Protein AF-A0AAP3A721-F1 (afdb_monomer_lite)

Secondary structure (DSSP, 8-state):
---EEE-SSTT-EEEPPPP--HHHHHHHHHHHHHHHHHHHHHTT------S-SSSSSPPP--------B-TTS-B-

InterPro domains:
  IPR008146 Glutamine synthetase, catalytic domain [PF00120] (2-76)
  IPR008146 Glutamine synthetase, catalytic domain [PS51987] (1-76)
  IPR014746 Glutamine synthetase/guanido kinase, catalytic domain [SSF55931] (2-76)
  IPR027303 Glutamine synthetase, glycine-rich site [PS00181] (52-67)

Foldseek 3Di:
DPDWDDDQWDVDIDDDDDDDDPVVVVVVVVVCVVVVQVVQVVVVHGDDQAQPPDPVTHGHDDDDDDFDADPVGDTD

Organism: Escherichia coli (NCBI:txid562)

Sequence (76 aa):
MDTLIHESGAAQMEINFLHGDAIDLADQVFLFKRTMREAAHRHGIYATFMAKPMSDEPGSAMHIHQSLEDVNGHNL

Radius of gyration: 15.25 Å; chains: 1; bounding box: 35×26×39 Å

pLDDT: mean 94.58, std 4.86, range [65.38, 98.19]

Structure (mmCIF, N/CA/C/O backbone):
data_AF-A0AAP3A721-F1
#
_entry.id   AF-A0AAP3A721-F1
#
loop_
_atom_site.group_PDB
_atom_site.id
_atom_site.type_symbol
_atom_site.label_atom_id
_atom_site.label_alt_id
_atom_site.label_comp_id
_atom_site.label_asym_id
_atom_site.label_entity_id
_atom_site.label_seq_id
_atom_site.pdbx_PDB_ins_code
_atom_site.Cartn_x
_atom_site.Cartn_y
_atom_site.Cartn_z
_atom_site.occupancy
_atom_site.B_iso_or_equiv
_atom_site.auth_seq_id
_atom_site.auth_comp_id
_atom_site.auth_asym_id
_atom_site.auth_atom_id
_atom_site.pdbx_PDB_model_num
ATOM 1 N N . MET A 1 1 ? 10.366 -3.153 3.144 1.00 65.38 1 MET A N 1
ATOM 2 C CA . MET A 1 1 ? 9.578 -2.180 3.927 1.00 65.38 1 MET A CA 1
ATOM 3 C C . MET A 1 1 ? 10.550 -1.210 4.538 1.00 65.38 1 MET A C 1
ATOM 5 O O . MET A 1 1 ? 11.595 -1.664 4.987 1.00 65.38 1 MET A O 1
ATOM 9 N N . ASP A 1 2 ? 10.228 0.072 4.475 1.00 74.62 2 ASP A N 1
ATOM 10 C CA . ASP A 1 2 ? 11.137 1.142 4.885 1.00 74.62 2 ASP A CA 1
ATOM 11 C C . ASP A 1 2 ? 10.782 1.639 6.290 1.00 74.62 2 ASP A C 1
ATOM 13 O O . ASP A 1 2 ? 11.522 1.414 7.246 1.00 74.62 2 ASP A O 1
ATOM 17 N N . THR A 1 3 ? 9.566 2.169 6.450 1.00 83.06 3 THR A N 1
ATOM 18 C CA . THR A 1 3 ? 9.153 2.822 7.699 1.00 83.06 3 THR A CA 1
ATOM 19 C C . THR A 1 3 ? 7.738 2.420 8.105 1.00 83.06 3 THR A C 1
ATOM 21 O O . THR A 1 3 ? 6.879 2.195 7.250 1.00 83.06 3 THR A O 1
ATOM 24 N N . LEU A 1 4 ? 7.511 2.348 9.420 1.00 87.06 4 LEU A N 1
ATOM 25 C CA . LEU A 1 4 ? 6.201 2.267 10.067 1.00 87.06 4 LEU A CA 1
ATOM 26 C C . LEU A 1 4 ? 6.032 3.515 10.941 1.00 87.06 4 LEU A C 1
ATOM 28 O O . LEU A 1 4 ? 6.857 3.750 11.825 1.00 87.06 4 LEU A O 1
ATOM 32 N N . ILE A 1 5 ? 4.986 4.302 10.697 1.00 92.88 5 ILE A N 1
ATOM 33 C CA . ILE A 1 5 ? 4.772 5.603 11.348 1.00 92.88 5 ILE A CA 1
ATOM 34 C C . ILE A 1 5 ? 3.341 5.673 11.892 1.00 92.88 5 ILE A C 1
ATOM 36 O O . ILE A 1 5 ? 2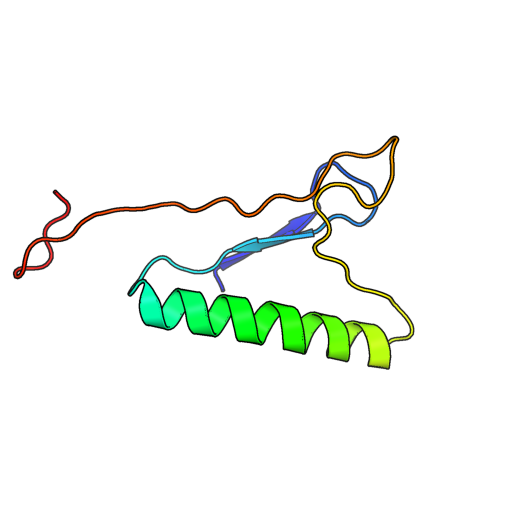.421 5.132 11.283 1.00 92.88 5 ILE A O 1
ATOM 40 N N . HIS A 1 6 ? 3.159 6.306 13.055 1.00 91.38 6 HIS A N 1
ATOM 41 C CA . HIS A 1 6 ? 1.832 6.685 13.544 1.00 91.38 6 HIS A CA 1
ATOM 42 C C . HIS A 1 6 ? 1.424 8.016 12.911 1.00 91.38 6 HIS A C 1
ATOM 44 O O . HIS A 1 6 ? 2.144 9.006 13.034 1.00 91.38 6 HIS A O 1
ATOM 50 N N . GLU A 1 7 ? 0.261 8.035 12.274 1.00 93.62 7 GLU A N 1
ATOM 51 C CA . GLU A 1 7 ? -0.267 9.187 11.546 1.00 93.62 7 GLU A CA 1
ATOM 52 C C . GLU A 1 7 ? -1.079 10.129 12.447 1.00 93.62 7 GLU A C 1
ATOM 54 O O . GLU A 1 7 ? -1.120 9.991 13.670 1.00 93.62 7 GLU A O 1
ATOM 59 N N . SER A 1 8 ? -1.708 11.140 11.847 1.00 91.06 8 SER A N 1
ATOM 60 C CA . SER A 1 8 ? -2.457 12.162 12.592 1.00 91.06 8 SER A CA 1
ATOM 61 C C . SER A 1 8 ? -3.759 11.651 13.224 1.00 91.06 8 SER A C 1
ATOM 63 O O . SER A 1 8 ? -4.222 12.244 14.194 1.00 91.06 8 SER A O 1
ATOM 65 N N . GLY A 1 9 ? -4.376 10.599 12.673 1.00 89.19 9 GLY A N 1
ATOM 66 C CA . GLY A 1 9 ? -5.627 10.041 13.190 1.00 89.19 9 GLY A CA 1
ATOM 67 C C . GLY A 1 9 ? -5.436 9.025 14.313 1.00 89.19 9 GLY A C 1
ATOM 68 O O . GLY A 1 9 ? -4.398 8.369 14.426 1.00 89.19 9 GLY A O 1
ATOM 69 N N . ALA A 1 10 ? -6.470 8.854 15.137 1.00 89.88 10 ALA A N 1
ATOM 70 C CA . ALA A 1 10 ? -6.463 7.867 16.214 1.00 89.88 10 ALA A CA 1
ATOM 71 C C . ALA A 1 10 ? -6.190 6.439 15.695 1.00 89.88 10 ALA A C 1
ATOM 73 O O . ALA A 1 10 ? -6.946 5.903 14.882 1.00 89.88 10 ALA A O 1
ATOM 74 N N . ALA A 1 11 ? -5.116 5.812 16.194 1.00 91.75 11 ALA A N 1
ATOM 75 C CA . ALA A 1 11 ? -4.662 4.474 15.792 1.00 91.75 11 ALA A CA 1
ATOM 76 C C . ALA A 1 11 ? -4.404 4.317 14.277 1.00 91.75 11 ALA A C 1
ATOM 78 O O . ALA A 1 11 ? -4.435 3.204 13.743 1.00 91.75 11 ALA A O 1
ATOM 79 N N . GLN A 1 12 ? -4.145 5.425 13.581 1.00 96.19 12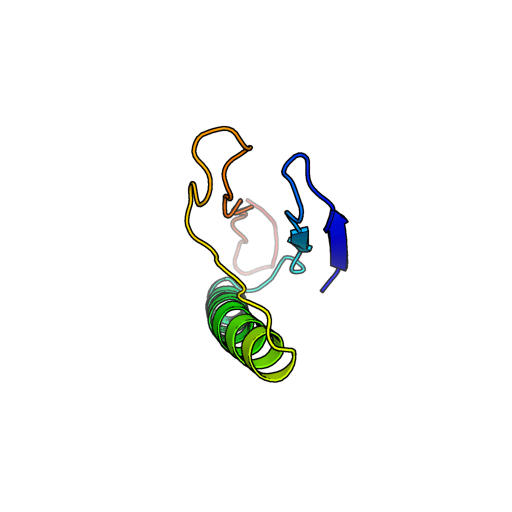 GLN A N 1
ATOM 80 C CA . GLN A 1 12 ? -3.806 5.431 12.168 1.00 96.19 12 GLN A CA 1
ATOM 81 C C . GLN A 1 12 ? -2.310 5.156 11.997 1.00 96.19 12 GLN A C 1
ATOM 83 O O . GLN A 1 12 ? -1.476 5.800 12.627 1.00 96.19 12 GLN A O 1
ATOM 88 N N . MET A 1 13 ? -1.970 4.203 11.131 1.00 95.06 13 MET A N 1
ATOM 89 C CA . MET A 1 13 ? -0.587 3.811 10.863 1.00 95.06 13 MET A CA 1
ATOM 90 C C . MET A 1 13 ? -0.296 3.885 9.363 1.00 95.06 13 MET A C 1
ATOM 92 O O . MET A 1 13 ? -1.123 3.453 8.556 1.00 95.06 13 MET A O 1
ATOM 96 N N . GLU A 1 14 ? 0.891 4.363 9.005 1.00 94.69 14 GLU A N 1
ATOM 97 C CA . GLU A 1 14 ? 1.429 4.350 7.645 1.00 94.69 14 GLU A CA 1
ATOM 98 C C . GLU A 1 14 ? 2.570 3.333 7.529 1.00 94.69 14 GLU A C 1
ATOM 100 O O . GLU A 1 14 ? 3.407 3.210 8.427 1.00 94.69 14 GLU A O 1
ATOM 105 N N . ILE A 1 15 ? 2.598 2.597 6.413 1.00 92.88 15 ILE A N 1
ATOM 106 C CA . ILE A 1 15 ? 3.690 1.689 6.054 1.00 92.88 15 ILE A CA 1
ATOM 107 C C . ILE A 1 15 ? 4.175 2.014 4.653 1.00 92.88 15 ILE A C 1
ATOM 109 O O . ILE A 1 15 ? 3.385 2.012 3.708 1.00 92.88 15 ILE A O 1
ATOM 113 N N . ASN A 1 16 ? 5.490 2.188 4.532 1.00 93.12 16 ASN A N 1
ATOM 114 C CA . ASN A 1 16 ? 6.139 2.513 3.271 1.00 93.12 16 ASN A CA 1
ATOM 115 C C . ASN A 1 16 ? 6.831 1.300 2.632 1.00 93.12 16 ASN A C 1
ATOM 117 O O . ASN A 1 16 ? 7.567 0.533 3.271 1.00 93.12 16 ASN A O 1
ATOM 121 N N . PHE A 1 17 ? 6.582 1.141 1.333 1.00 92.75 17 PHE A N 1
ATOM 122 C CA . PHE A 1 17 ? 7.277 0.198 0.464 1.00 92.75 17 PHE A CA 1
ATOM 123 C C . PHE A 1 17 ? 8.430 0.920 -0.228 1.00 92.75 17 PHE A C 1
ATOM 125 O O . PHE A 1 17 ? 8.336 2.110 -0.521 1.00 92.75 17 PHE A O 1
ATOM 132 N N . LEU A 1 18 ? 9.521 0.197 -0.474 1.00 93.31 18 LEU A N 1
ATOM 133 C CA . LEU A 1 18 ? 10.614 0.737 -1.275 1.00 93.31 18 LEU A CA 1
ATOM 134 C C . LEU A 1 18 ? 10.149 0.840 -2.728 1.00 93.31 18 LEU A C 1
ATOM 136 O O . LEU A 1 18 ? 9.427 -0.037 -3.195 1.00 93.31 18 LEU A O 1
ATOM 140 N N . HIS A 1 19 ? 10.568 1.894 -3.424 1.00 93.06 19 HIS A N 1
ATOM 141 C CA . HIS A 1 19 ? 10.293 2.058 -4.851 1.00 93.06 19 HIS A CA 1
ATOM 142 C C . HIS A 1 19 ? 10.921 0.923 -5.675 1.00 93.06 19 HIS A C 1
ATOM 144 O O . HIS A 1 19 ? 11.943 0.361 -5.276 1.00 93.06 19 HIS A O 1
ATOM 150 N N . GLY A 1 20 ? 10.318 0.581 -6.811 1.00 93.50 20 GLY A N 1
ATOM 151 C CA . GLY A 1 20 ? 10.727 -0.564 -7.620 1.00 93.50 20 GLY A CA 1
ATOM 152 C C . GLY A 1 20 ? 9.754 -0.867 -8.756 1.00 93.50 20 GLY A C 1
ATOM 153 O O . GLY A 1 20 ? 8.958 -0.009 -9.139 1.00 93.50 20 GLY A O 1
ATOM 154 N N . ASP A 1 21 ? 9.819 -2.095 -9.279 1.00 95.12 21 ASP A N 1
ATOM 155 C CA . ASP A 1 21 ? 8.944 -2.539 -10.366 1.00 95.12 21 ASP A CA 1
ATOM 156 C C . ASP A 1 21 ? 7.462 -2.416 -9.981 1.00 95.12 21 ASP A C 1
ATOM 158 O O . ASP A 1 21 ? 7.026 -2.837 -8.905 1.00 95.12 21 ASP A O 1
ATOM 162 N N . ALA A 1 22 ? 6.680 -1.813 -10.875 1.00 95.56 22 ALA A N 1
ATOM 163 C CA . ALA A 1 22 ? 5.303 -1.445 -10.589 1.00 95.56 22 ALA A CA 1
ATOM 164 C C . ALA A 1 22 ? 4.381 -2.659 -10.392 1.00 95.56 22 ALA A C 1
ATOM 166 O O . ALA A 1 22 ? 3.454 -2.587 -9.580 1.00 95.56 22 ALA A O 1
ATOM 167 N N . ILE A 1 23 ? 4.609 -3.757 -11.121 1.00 97.12 23 ILE A N 1
ATOM 168 C CA . ILE A 1 23 ? 3.778 -4.961 -11.023 1.00 97.12 23 ILE A CA 1
ATOM 169 C C . ILE A 1 23 ? 4.112 -5.707 -9.735 1.00 97.12 23 ILE A C 1
ATOM 171 O O . ILE A 1 23 ? 3.202 -6.029 -8.967 1.00 97.12 23 ILE A O 1
ATOM 175 N N . ASP A 1 24 ? 5.400 -5.877 -9.441 1.00 96.94 24 ASP A N 1
ATOM 176 C CA . ASP A 1 24 ? 5.838 -6.510 -8.196 1.00 96.94 24 ASP A CA 1
ATOM 177 C C . ASP A 1 24 ? 5.330 -5.739 -6.967 1.00 96.94 24 ASP A C 1
ATOM 179 O O . ASP A 1 24 ? 4.868 -6.336 -5.988 1.00 96.94 24 ASP A O 1
ATOM 183 N N . LEU A 1 25 ? 5.360 -4.402 -7.007 1.00 96.56 25 LEU A N 1
ATOM 184 C CA . LEU A 1 25 ? 4.830 -3.571 -5.926 1.00 96.56 25 LEU A CA 1
ATOM 185 C C . LEU A 1 25 ? 3.309 -3.670 -5.793 1.00 96.56 25 LEU A C 1
ATOM 187 O O . LEU A 1 25 ? 2.802 -3.706 -4.668 1.00 96.56 25 LEU A O 1
ATOM 191 N N . ALA A 1 26 ? 2.569 -3.747 -6.900 1.00 96.88 26 ALA A N 1
ATOM 192 C CA . ALA A 1 26 ? 1.121 -3.933 -6.855 1.00 96.88 26 ALA A CA 1
ATOM 193 C C . ALA A 1 26 ? 0.746 -5.247 -6.146 1.00 96.88 26 ALA A C 1
ATOM 195 O O . ALA A 1 26 ? -0.122 -5.249 -5.261 1.00 96.88 26 ALA A O 1
ATOM 196 N N . ASP A 1 27 ? 1.450 -6.336 -6.461 1.00 97.88 27 ASP A N 1
ATOM 197 C CA . ASP A 1 27 ? 1.256 -7.640 -5.824 1.00 97.88 27 ASP A CA 1
ATOM 198 C C . ASP A 1 27 ? 1.623 -7.608 -4.335 1.00 97.88 27 ASP A C 1
ATOM 200 O O . ASP A 1 27 ? 0.867 -8.102 -3.487 1.00 97.88 27 ASP A O 1
ATOM 204 N N . GLN A 1 28 ? 2.737 -6.959 -3.983 1.00 96.31 28 GLN A N 1
ATOM 205 C CA . GLN A 1 28 ? 3.145 -6.782 -2.588 1.00 96.31 28 GLN A CA 1
ATOM 206 C C . GLN A 1 28 ? 2.108 -5.999 -1.777 1.00 96.31 28 GLN A C 1
ATOM 208 O O . GLN A 1 28 ? 1.751 -6.420 -0.673 1.00 96.31 28 GLN A O 1
ATOM 213 N N . VAL A 1 29 ? 1.581 -4.893 -2.312 1.00 96.12 29 VAL A N 1
ATOM 214 C CA . VAL A 1 29 ? 0.552 -4.081 -1.643 1.00 96.12 29 VAL A CA 1
ATOM 215 C C . VAL A 1 29 ? -0.735 -4.882 -1.452 1.00 96.12 29 VAL A C 1
ATOM 217 O O . VAL A 1 29 ? -1.357 -4.820 -0.384 1.00 96.12 29 VAL A O 1
ATOM 220 N N . PHE A 1 30 ? -1.142 -5.660 -2.458 1.00 96.75 30 PHE A N 1
ATOM 221 C CA . PHE A 1 30 ? -2.322 -6.515 -2.360 1.00 96.75 30 PHE A CA 1
ATOM 222 C C . PHE A 1 30 ? -2.160 -7.574 -1.263 1.00 96.75 30 PHE A C 1
ATOM 224 O O . PHE A 1 30 ? -3.024 -7.705 -0.384 1.00 96.75 30 PHE A O 1
ATOM 231 N N . LEU A 1 31 ? -1.034 -8.292 -1.274 1.00 97.56 31 LEU A N 1
ATOM 232 C CA . LEU A 1 31 ? -0.732 -9.316 -0.279 1.00 97.56 31 LEU A CA 1
ATOM 233 C C . LEU A 1 31 ? -0.632 -8.712 1.122 1.00 97.56 31 LEU A C 1
ATOM 235 O O . LEU A 1 31 ? -1.191 -9.264 2.068 1.00 97.56 31 LEU A O 1
ATOM 239 N N . PHE A 1 32 ? 0.013 -7.556 1.256 1.00 96.38 32 PHE A N 1
ATOM 240 C CA . PHE A 1 32 ? 0.132 -6.845 2.521 1.00 96.38 32 PHE A CA 1
ATOM 241 C C . PHE A 1 32 ? -1.237 -6.521 3.125 1.00 96.38 32 PHE A C 1
ATOM 243 O O . PHE A 1 32 ? -1.497 -6.885 4.272 1.00 96.38 32 PHE A O 1
ATOM 250 N N . LYS A 1 33 ? -2.154 -5.914 2.357 1.00 96.88 33 LYS A N 1
ATOM 251 C CA . LYS A 1 33 ? -3.502 -5.579 2.854 1.00 96.88 33 LYS A CA 1
ATOM 252 C C . LYS A 1 33 ? -4.254 -6.818 3.341 1.00 96.88 33 LYS A C 1
ATOM 254 O O . LYS A 1 33 ? -4.987 -6.748 4.329 1.00 96.88 33 LYS A O 1
ATOM 259 N N . ARG A 1 34 ? -4.080 -7.956 2.662 1.00 97.94 34 ARG A N 1
ATOM 260 C CA . ARG A 1 34 ? -4.700 -9.229 3.053 1.00 97.94 34 ARG A CA 1
ATOM 261 C C . ARG A 1 34 ? -4.076 -9.802 4.323 1.00 97.94 34 ARG A C 1
ATOM 263 O O . ARG A 1 34 ? -4.805 -10.137 5.253 1.00 97.94 34 ARG A O 1
ATOM 270 N N . THR A 1 35 ? -2.751 -9.880 4.375 1.00 97.81 35 THR A N 1
ATOM 271 C CA . THR A 1 35 ? -2.008 -10.411 5.522 1.00 97.81 35 THR A CA 1
ATOM 272 C C . THR A 1 35 ? -2.230 -9.562 6.769 1.00 97.81 35 THR A C 1
ATOM 274 O O . THR A 1 35 ? -2.441 -10.114 7.843 1.00 97.81 35 THR A O 1
ATOM 277 N N . MET A 1 36 ? -2.275 -8.234 6.634 1.00 97.00 36 MET A N 1
ATOM 278 C CA . MET A 1 36 ? -2.511 -7.325 7.755 1.00 97.00 36 MET A CA 1
ATOM 279 C C . MET A 1 36 ? -3.902 -7.515 8.365 1.00 97.00 36 MET A C 1
ATOM 281 O O . MET A 1 36 ? -4.035 -7.576 9.585 1.00 97.00 36 MET A O 1
ATOM 285 N N . ARG A 1 37 ? -4.944 -7.665 7.535 1.00 97.94 37 ARG A N 1
ATOM 286 C CA . ARG A 1 37 ? -6.303 -7.960 8.022 1.00 97.94 37 ARG A CA 1
ATOM 287 C C . ARG A 1 37 ? -6.361 -9.271 8.795 1.00 97.94 37 ARG A C 1
ATOM 289 O O . ARG A 1 37 ? -7.008 -9.329 9.835 1.00 97.94 37 ARG A O 1
ATOM 296 N N . GLU A 1 38 ? -5.674 -10.296 8.306 1.00 98.19 38 GLU A N 1
ATOM 297 C CA . GLU A 1 38 ? -5.663 -11.597 8.969 1.00 98.19 38 GLU A CA 1
ATOM 298 C C . GLU A 1 38 ? -4.843 -11.591 10.265 1.00 98.19 38 GLU A C 1
ATOM 300 O O . GLU A 1 38 ? -5.277 -12.124 11.284 1.00 98.19 38 GLU A O 1
ATOM 305 N N . ALA A 1 39 ? -3.684 -10.930 10.271 1.00 97.94 39 ALA A N 1
ATOM 306 C CA . ALA A 1 39 ? -2.912 -10.725 11.491 1.00 97.94 39 ALA A CA 1
ATOM 307 C C . ALA A 1 39 ? -3.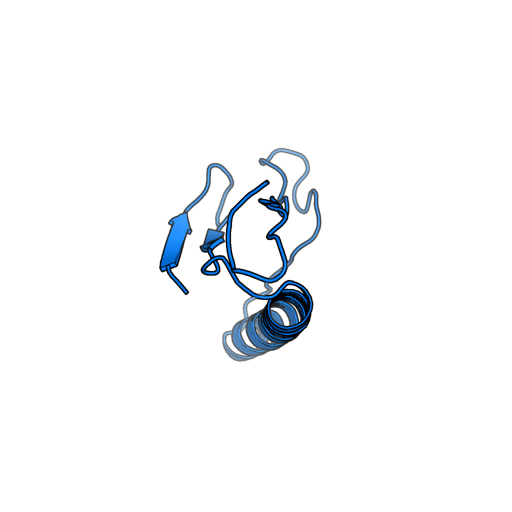745 -9.973 12.541 1.00 97.94 39 ALA A C 1
ATOM 309 O O . ALA A 1 39 ? -3.855 -10.427 13.677 1.00 97.94 39 ALA A O 1
ATOM 310 N N . ALA A 1 40 ? -4.402 -8.878 12.148 1.00 97.44 40 ALA A N 1
ATOM 311 C CA . ALA A 1 40 ? -5.295 -8.123 13.020 1.00 97.44 40 ALA A CA 1
ATOM 312 C C . ALA A 1 40 ? -6.392 -9.017 13.621 1.00 97.44 40 ALA A C 1
ATOM 314 O O . ALA A 1 40 ? -6.568 -9.039 14.841 1.00 97.44 40 ALA A O 1
ATOM 315 N N . HIS A 1 41 ? -7.053 -9.821 12.783 1.00 97.50 41 HIS A N 1
ATOM 316 C CA . HIS A 1 41 ? -8.108 -10.730 13.221 1.00 97.50 41 HIS A CA 1
ATOM 317 C C . HIS A 1 41 ? -7.61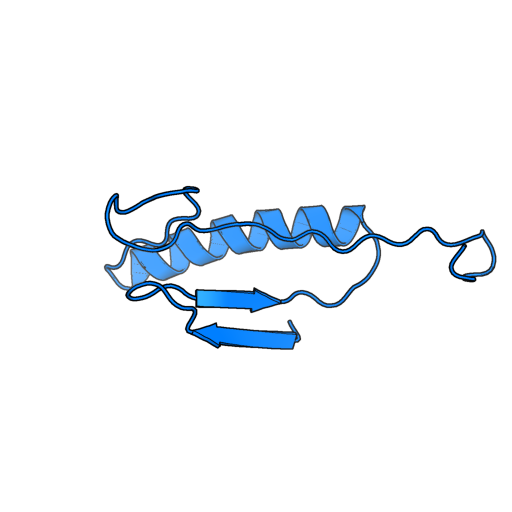9 -11.727 14.284 1.00 97.50 41 HIS A C 1
ATOM 319 O O . HIS A 1 41 ? -8.270 -11.893 15.316 1.00 97.50 41 HIS A O 1
ATOM 325 N N . ARG A 1 42 ? -6.434 -12.321 14.094 1.00 98.19 42 ARG A N 1
ATOM 326 C CA . ARG A 1 42 ? -5.813 -13.242 15.069 1.00 98.19 42 ARG A CA 1
ATOM 327 C C . ARG A 1 42 ? -5.495 -12.591 16.413 1.00 98.19 42 ARG A C 1
ATOM 329 O O . ARG A 1 42 ? -5.464 -13.283 17.426 1.00 98.19 42 ARG A O 1
ATOM 336 N N . HIS A 1 43 ? -5.272 -11.281 16.425 1.00 97.50 43 HIS A N 1
ATOM 337 C CA . HIS A 1 43 ? -5.023 -10.496 17.633 1.00 97.50 43 HIS A CA 1
ATOM 338 C C . HIS A 1 43 ? -6.295 -9.852 18.214 1.00 97.50 43 HIS A C 1
ATOM 340 O O . HIS A 1 43 ? -6.199 -9.045 19.135 1.00 97.50 43 HIS A O 1
ATOM 346 N N . GLY A 1 44 ? -7.485 -10.203 17.712 1.00 97.69 44 GLY A N 1
ATOM 347 C CA . GLY A 1 44 ? -8.757 -9.680 18.221 1.00 97.69 44 GLY A CA 1
ATOM 348 C C . GLY A 1 44 ? -9.006 -8.206 17.887 1.00 97.69 44 GLY A C 1
ATOM 349 O O . GLY A 1 44 ? -9.845 -7.571 18.520 1.00 97.69 44 GLY A O 1
ATOM 350 N N . ILE A 1 45 ? -8.288 -7.662 16.902 1.00 96.31 45 ILE A N 1
ATOM 351 C CA . ILE A 1 45 ? -8.437 -6.287 16.416 1.00 96.31 45 ILE A CA 1
ATOM 352 C C . ILE A 1 45 ? -8.886 -6.281 14.950 1.00 96.31 45 ILE A C 1
ATOM 354 O O . ILE A 1 45 ? -8.829 -7.292 14.250 1.00 96.31 45 ILE A O 1
ATOM 358 N N . TYR A 1 46 ? -9.343 -5.128 14.464 1.00 95.62 46 TYR A N 1
ATOM 359 C CA . TYR A 1 46 ? -9.776 -4.966 13.079 1.00 95.62 46 TYR A CA 1
ATOM 360 C C . TYR A 1 46 ? -8.919 -3.925 12.364 1.00 95.62 46 TYR A C 1
ATOM 362 O O . TYR A 1 46 ? -8.912 -2.756 12.740 1.00 95.62 46 TYR A O 1
ATOM 370 N N . ALA A 1 47 ? -8.218 -4.347 11.311 1.00 96.88 47 ALA A N 1
ATOM 371 C CA . ALA A 1 47 ? -7.491 -3.444 10.427 1.00 96.88 47 ALA A CA 1
ATOM 372 C C . ALA A 1 47 ? -8.354 -3.080 9.211 1.00 96.88 47 ALA A C 1
ATOM 374 O O . ALA A 1 47 ? -8.865 -3.953 8.503 1.00 96.88 47 ALA A O 1
ATOM 375 N N . THR A 1 48 ? -8.481 -1.783 8.932 1.00 96.12 48 THR A N 1
ATOM 376 C CA . THR A 1 48 ? -9.235 -1.263 7.788 1.00 96.12 48 THR A CA 1
ATOM 377 C C . THR A 1 48 ? -8.373 -0.354 6.921 1.00 96.12 48 THR A C 1
ATOM 379 O O . THR A 1 48 ? -7.496 0.342 7.409 1.00 96.12 48 THR A O 1
ATOM 382 N N . PHE A 1 49 ? -8.658 -0.366 5.619 1.00 96.75 49 PHE A N 1
ATOM 383 C CA . PHE A 1 49 ? -8.063 0.525 4.614 1.00 96.75 49 PHE A CA 1
ATOM 384 C C . PHE A 1 49 ? -9.150 1.393 3.959 1.00 96.75 49 PHE A C 1
ATOM 386 O O . PHE A 1 49 ? -9.022 1.812 2.812 1.00 96.75 49 PHE A O 1
ATOM 393 N N . MET A 1 50 ? -10.283 1.565 4.647 1.00 97.25 50 MET A N 1
ATOM 394 C CA . MET A 1 50 ? -11.364 2.446 4.215 1.00 97.25 50 MET A CA 1
ATOM 395 C C . MET A 1 50 ? -10.866 3.892 4.206 1.00 97.25 50 MET A C 1
ATOM 397 O O . MET A 1 50 ? -10.182 4.306 5.133 1.00 97.25 50 MET A O 1
ATOM 401 N N . ALA A 1 51 ? -11.253 4.670 3.194 1.00 97.12 51 ALA A N 1
ATOM 402 C CA . ALA A 1 51 ? -10.775 6.044 3.045 1.00 97.12 51 ALA A CA 1
ATOM 403 C C . ALA A 1 51 ? -11.146 6.955 4.231 1.00 97.12 51 ALA A C 1
ATOM 405 O O . ALA A 1 51 ? -10.415 7.882 4.561 1.00 97.12 51 ALA A O 1
ATOM 406 N N . LYS A 1 52 ? -12.277 6.693 4.893 1.00 96.75 52 LYS A N 1
ATOM 407 C CA . LYS A 1 52 ? -12.769 7.480 6.029 1.00 96.75 52 LYS A CA 1
ATOM 408 C C . LYS A 1 52 ? -13.523 6.573 7.015 1.00 96.75 52 LYS A C 1
ATOM 410 O O . LYS A 1 52 ? -14.742 6.468 6.917 1.00 96.75 52 LYS A O 1
ATOM 415 N N . PRO A 1 53 ? -12.822 5.853 7.909 1.00 94.88 53 PRO A N 1
ATOM 416 C CA . PRO A 1 53 ? -13.458 4.894 8.816 1.00 94.88 53 PRO A CA 1
ATOM 417 C C . PRO A 1 53 ? -14.191 5.561 9.991 1.00 94.88 53 PRO A C 1
ATOM 419 O O . PRO A 1 53 ? -15.128 4.980 10.529 1.00 94.88 53 PRO A O 1
ATOM 422 N N . MET A 1 54 ? -13.783 6.773 10.376 1.00 95.06 54 MET A N 1
ATOM 423 C CA . MET A 1 54 ? -14.392 7.583 11.433 1.00 95.06 54 MET A CA 1
ATOM 424 C C . MET A 1 54 ? -14.653 8.982 10.867 1.00 95.06 54 MET A C 1
ATOM 426 O O . MET A 1 54 ? -13.789 9.545 10.193 1.00 95.06 54 MET A O 1
ATOM 430 N N . SER A 1 55 ? -15.852 9.532 11.077 1.00 95.75 55 SER A N 1
ATOM 431 C CA . SER A 1 55 ? -16.260 10.814 10.478 1.00 95.75 55 SER A CA 1
ATOM 432 C C . SER A 1 55 ? -15.386 11.980 10.941 1.00 95.75 55 SER A C 1
ATOM 434 O O . SER A 1 55 ? -15.022 12.836 10.129 1.00 95.75 55 SER A O 1
ATOM 436 N N . ASP A 1 56 ? -14.993 11.950 12.212 1.00 95.50 56 ASP A N 1
ATOM 437 C CA . ASP A 1 56 ? -14.385 13.088 12.906 1.00 95.50 56 ASP A CA 1
ATOM 438 C C . ASP A 1 56 ? -12.846 13.009 12.948 1.00 95.50 56 ASP A C 1
ATOM 440 O O . ASP A 1 56 ? -12.190 13.960 13.355 1.00 95.50 56 ASP A O 1
ATOM 444 N N . GLU A 1 57 ? -12.262 11.914 12.451 1.00 96.25 57 GLU A N 1
ATOM 445 C CA . GLU A 1 57 ? -10.810 11.677 12.394 1.00 96.25 57 GLU A CA 1
ATOM 446 C C . GLU A 1 57 ? -10.262 11.825 10.96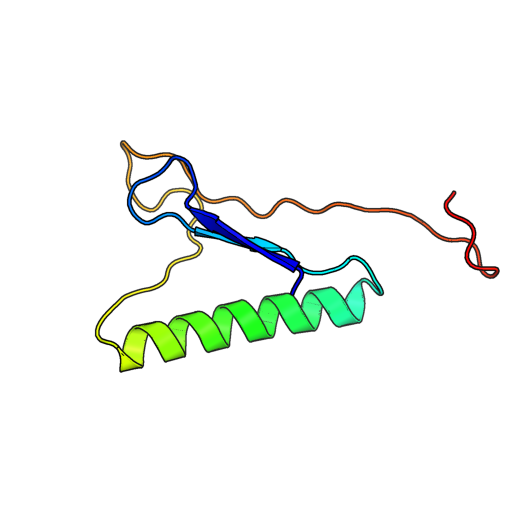6 1.00 96.25 57 GLU A C 1
ATOM 448 O O . GLU A 1 57 ? -11.012 11.639 10.003 1.00 96.25 57 GLU A O 1
ATOM 453 N N . PRO A 1 58 ? -8.964 12.107 10.765 1.00 96.00 58 PRO A N 1
ATOM 454 C CA . PRO A 1 58 ? -8.319 12.049 9.452 1.00 96.00 58 PRO A CA 1
ATOM 455 C C . PRO A 1 58 ? -8.612 10.752 8.671 1.00 96.00 58 PRO A C 1
ATOM 457 O O . PRO A 1 58 ? -8.771 9.668 9.230 1.00 96.00 58 PRO A O 1
ATOM 460 N N . GLY A 1 59 ? -8.723 10.871 7.345 1.00 96.19 59 GLY A N 1
ATOM 461 C CA . GLY A 1 59 ? -8.941 9.727 6.457 1.00 96.19 59 GLY A CA 1
ATOM 462 C C . GLY A 1 59 ? -7.654 8.952 6.165 1.00 96.19 59 GLY A C 1
ATOM 463 O O . GLY A 1 59 ? -6.554 9.466 6.345 1.00 96.19 59 GLY A O 1
ATOM 464 N N . SER A 1 60 ? -7.792 7.723 5.668 1.00 96.44 60 SER A N 1
ATOM 465 C CA . SER A 1 60 ? -6.673 6.930 5.150 1.00 96.44 60 SER A CA 1
ATOM 466 C C . SER A 1 60 ? -6.555 7.088 3.637 1.00 96.44 60 SER A C 1
ATOM 468 O O . SER A 1 60 ? -7.549 7.005 2.916 1.00 96.44 60 SER A O 1
ATOM 470 N N . ALA A 1 61 ? -5.333 7.267 3.148 1.00 95.50 61 ALA A N 1
ATOM 471 C CA . ALA A 1 61 ? -5.031 7.349 1.727 1.00 95.50 61 ALA A CA 1
ATOM 472 C C . ALA A 1 61 ? -3.944 6.340 1.347 1.00 95.50 61 ALA A C 1
ATOM 474 O O . ALA A 1 61 ? -3.294 5.738 2.199 1.00 95.50 61 ALA A O 1
ATOM 475 N N . MET A 1 62 ? -3.776 6.139 0.044 1.00 95.69 62 MET A N 1
ATOM 476 C CA . MET A 1 62 ? -2.656 5.399 -0.521 1.00 95.69 62 MET A CA 1
ATOM 477 C C . MET A 1 62 ? -1.948 6.347 -1.476 1.00 95.69 62 MET A C 1
ATOM 479 O O . MET A 1 62 ? -2.430 6.585 -2.584 1.00 95.69 62 MET A O 1
ATOM 483 N N . HIS A 1 63 ? -0.854 6.939 -1.014 1.00 96.06 63 HIS A N 1
ATOM 484 C CA . HIS A 1 63 ? -0.023 7.790 -1.853 1.00 96.06 63 HIS A CA 1
ATOM 485 C C . HIS A 1 63 ? 0.784 6.901 -2.801 1.00 96.06 63 HIS A C 1
ATOM 487 O O . HIS A 1 63 ? 1.340 5.886 -2.385 1.00 96.06 63 HIS A O 1
ATOM 493 N N . ILE A 1 64 ? 0.808 7.254 -4.086 1.00 95.75 64 ILE A N 1
ATOM 494 C CA . ILE A 1 64 ? 1.57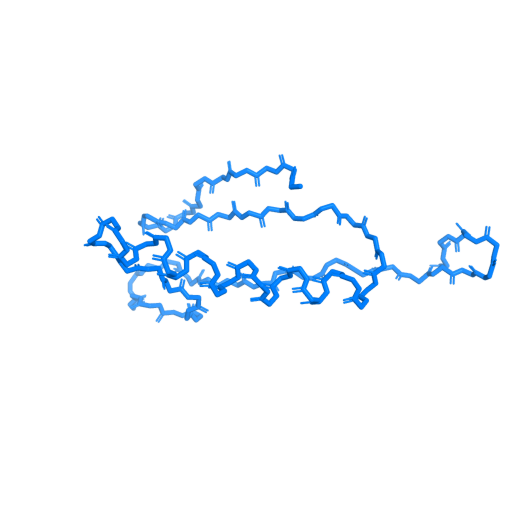3 6.532 -5.103 1.00 95.75 64 ILE A CA 1
ATOM 495 C C . ILE A 1 64 ? 2.609 7.502 -5.653 1.00 95.75 64 ILE A C 1
ATOM 497 O O . ILE A 1 64 ? 2.259 8.528 -6.232 1.00 95.75 64 ILE A O 1
ATOM 501 N N . HIS A 1 65 ? 3.879 7.174 -5.448 1.00 95.88 65 HIS A N 1
ATOM 502 C CA . HIS A 1 65 ? 5.003 7.902 -6.019 1.00 95.88 65 HIS A CA 1
ATOM 503 C C . HIS A 1 65 ? 5.406 7.172 -7.299 1.00 95.88 65 HIS A C 1
ATOM 505 O O . HIS A 1 65 ? 5.609 5.960 -7.280 1.00 95.88 65 HIS A O 1
ATOM 511 N N . GLN A 1 66 ? 5.446 7.884 -8.423 1.00 96.38 66 GLN A N 1
ATOM 512 C CA . GLN A 1 66 ? 5.637 7.284 -9.743 1.00 96.38 66 GLN A CA 1
ATOM 513 C C . GLN A 1 66 ? 6.824 7.938 -10.446 1.00 96.38 66 GLN A C 1
ATOM 515 O O . GLN A 1 66 ? 6.966 9.160 -10.419 1.00 96.38 66 GLN A O 1
ATOM 520 N N . SER A 1 67 ? 7.644 7.116 -11.094 1.00 95.62 67 SER A N 1
ATOM 521 C CA . SER A 1 67 ? 8.696 7.526 -12.023 1.00 95.62 67 SER A CA 1
ATOM 522 C C . SER A 1 67 ? 8.609 6.668 -13.283 1.00 95.62 67 SER A C 1
ATOM 524 O O . SER A 1 67 ? 8.028 5.581 -13.255 1.00 95.62 67 SER A O 1
ATOM 526 N N . LEU A 1 68 ? 9.165 7.161 -14.387 1.00 95.62 68 LEU A N 1
ATOM 527 C CA . LEU A 1 68 ? 9.321 6.393 -15.619 1.00 95.62 68 LEU A CA 1
ATOM 528 C C . LEU A 1 68 ? 10.807 6.203 -15.873 1.00 95.62 68 LEU A C 1
ATOM 530 O O . LEU A 1 68 ? 11.570 7.153 -15.763 1.00 95.62 68 LEU A O 1
ATOM 534 N N . GLU A 1 69 ? 11.204 4.987 -16.218 1.00 95.75 69 GLU A N 1
ATOM 535 C CA . GLU A 1 69 ? 12.592 4.672 -16.541 1.00 95.75 69 GLU A CA 1
ATOM 536 C C . GLU A 1 69 ? 12.709 4.307 -18.020 1.00 95.75 69 GLU A C 1
ATOM 538 O O . GLU A 1 69 ? 11.831 3.649 -18.588 1.00 95.75 69 GLU A O 1
ATOM 543 N N . ASP A 1 70 ? 13.785 4.762 -18.662 1.00 95.75 70 ASP A N 1
ATOM 544 C CA . ASP A 1 70 ? 14.156 4.277 -19.985 1.00 95.75 70 ASP A CA 1
ATOM 545 C C . ASP A 1 70 ? 14.661 2.823 -19.915 1.00 95.75 70 ASP A C 1
ATOM 547 O O . ASP A 1 70 ? 14.888 2.250 -18.849 1.00 95.75 70 ASP A O 1
ATOM 551 N N . VAL A 1 71 ? 14.890 2.208 -21.078 1.00 95.19 71 VAL A N 1
ATOM 552 C CA . VAL A 1 71 ? 15.398 0.824 -21.159 1.00 95.19 71 VAL A CA 1
ATOM 553 C C . VAL A 1 71 ? 16.810 0.640 -20.578 1.00 95.19 71 VAL A C 1
ATOM 555 O O . VAL A 1 71 ? 17.268 -0.492 -20.451 1.00 95.19 71 VAL A O 1
ATOM 558 N N . ASN A 1 72 ? 17.506 1.733 -20.254 1.00 95.81 72 ASN A N 1
ATOM 559 C CA . ASN A 1 72 ? 18.839 1.744 -19.660 1.00 95.81 72 ASN A CA 1
ATOM 560 C C . ASN A 1 72 ? 18.806 2.044 -18.147 1.00 95.81 72 ASN A C 1
ATOM 562 O O . ASN A 1 72 ? 19.868 2.079 -17.527 1.00 95.81 72 ASN A O 1
ATOM 566 N N . GLY A 1 73 ? 17.623 2.250 -17.554 1.00 91.69 73 GLY A N 1
ATOM 567 C CA . GLY A 1 73 ? 17.446 2.554 -16.133 1.00 91.69 73 GLY A CA 1
ATOM 568 C C . GLY A 1 73 ? 17.607 4.034 -15.766 1.00 91.69 73 GLY A C 1
ATOM 569 O O . GLY A 1 73 ? 17.841 4.352 -14.601 1.00 91.69 73 GLY A O 1
ATOM 570 N N . HIS A 1 74 ? 17.514 4.958 -16.727 1.00 95.31 74 HIS A N 1
ATOM 571 C CA . HIS A 1 74 ? 17.487 6.391 -16.433 1.00 95.31 74 HIS A CA 1
ATOM 572 C C . HIS A 1 74 ? 16.062 6.867 -16.176 1.00 95.31 74 HIS A C 1
ATOM 574 O O . HIS A 1 74 ? 15.174 6.637 -16.993 1.00 95.31 74 HIS A O 1
ATOM 580 N N . ASN A 1 75 ? 15.869 7.596 -15.078 1.00 94.56 75 ASN A N 1
ATOM 581 C CA . ASN A 1 75 ? 14.609 8.272 -14.790 1.00 94.56 75 ASN A CA 1
ATOM 582 C C . ASN A 1 75 ? 14.363 9.411 -15.803 1.00 94.56 75 ASN A C 1
ATOM 584 O O . ASN A 1 75 ? 15.246 10.252 -15.997 1.00 94.56 75 ASN A O 1
ATOM 588 N N . LEU A 1 76 ? 13.194 9.394 -16.447 1.00 92.88 76 LEU A N 1
ATOM 589 C CA . LEU A 1 76 ? 12.762 10.294 -17.525 1.00 92.88 76 LEU A CA 1
ATOM 590 C C . LEU A 1 76 ? 12.158 11.610 -17.019 1.00 92.88 76 LEU A C 1
ATOM 592 O O . LEU A 1 76 ? 11.417 11.594 -16.010 1.00 92.88 76 LEU A O 1
#